Protein AF-A0AAW9IYN4-F1 (afdb_monomer)

InterPro domains:
  IPR005474 Transketolase, N-terminal [PF00456] (2-139)
  IPR029061 Thiamin diphosphate-binding fold [SSF52518] (1-139)

Nearest PDB structures (foldseek):
  6yak-assembly1_CCC  TM=1.002E+00  e=4.626E-18  Carboxydothermus hydrogenoformans
  3ooy-assembly1_A  TM=9.527E-01  e=3.364E-11  Homo sapiens
  4kxw-assembly1_A  TM=9.632E-01  e=6.191E-11  Homo sapiens
  6ha3-assembly1_A  TM=9.621E-01  e=7.902E-11  Homo sapiens
  6rjb-assembly1_B  TM=9.631E-01  e=1.546E-10  Homo sapiens

pLDDT: mean 97.94, std 1.35, range [87.81, 98.88]

Secondary structure (DSSP, 8-state):
-GGGHHHHHHIIIII----SS-TT-TT--EEEESSGGGHHHHHHHHHHHTSS-GGGGGGTT-TT-S--SS--TTTSTT--S---STTHHHHHHHHHHHHHHHTT----EEEE--TTGGGSHHHHHHHHHHHHTT-TTB-

Foldseek 3Di:
DVVCLVVLCCQLPPNWQADLVCLVPPQTAAEFALVQQCQVSVVVSSCVRPNDPPVLVVVACPPPGQHHSGDDPVRRRRHPDGHDPALVRLLVLLVVLLVCVVVVRLHAYEYDHDPVRCVDPSNVVSVVSCVVSVSPRYD

Sequence (139 aa):
SLSCADIMTYLFFEEMSIDPENPKMVNRDR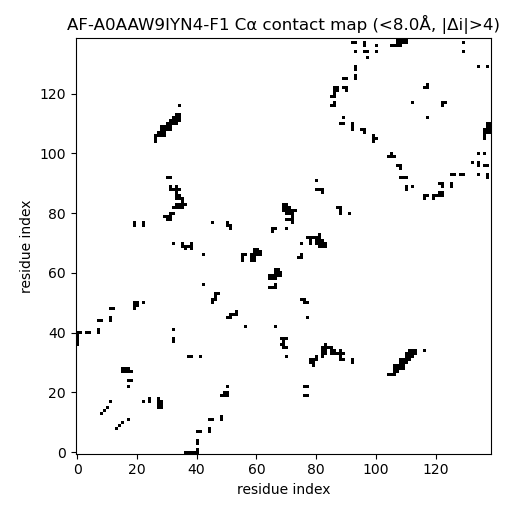FVLSKGHGAPALYSVLGEKGFFDKSEFTGLRKIGRLLQGHPDSKHIPGVDVSTGSLGQGISNAVGMALGLKLSNQESKVYCLLGDGEIQEGLVWEASMCAAHYKLNNLV

Mean predicted aligned error: 2.08 Å

Radius of gyration: 14.56 Å; Cα contacts (8 Å, |Δi|>4): 230; chains: 1; bounding box: 32×25×42 Å

Organism: Clostridium perfringens (NCBI:txid1502)

Solvent-accessible surface area (backbone atoms only — not comparable to full-atom values): 7556 Å² total; per-residue (Å²): 71,79,93,45,45,68,61,52,46,47,40,70,74,71,71,51,56,72,46,50,93,44,65,75,51,84,75,37,42,42,56,30,58,12,42,10,77,30,28,68,42,59,50,49,54,35,35,74,64,51,38,46,69,64,75,47,67,85,29,56,63,42,90,96,40,79,40,51,70,29,43,46,36,90,76,36,61,73,40,73,53,63,29,52,59,64,22,49,28,49,38,52,41,42,52,50,27,51,52,31,55,77,66,73,44,88,42,39,23,40,52,47,76,42,80,80,30,67,70,33,68,51,34,56,54,31,51,52,48,34,59,74,72,60,45,83,40,50,82

Structure (mmCIF, N/CA/C/O backbone):
data_AF-A0AAW9IYN4-F1
#
_entry.id   AF-A0AAW9IYN4-F1
#
loop_
_atom_site.group_PDB
_atom_site.id
_atom_site.type_symbol
_atom_site.label_atom_id
_atom_site.label_alt_id
_atom_s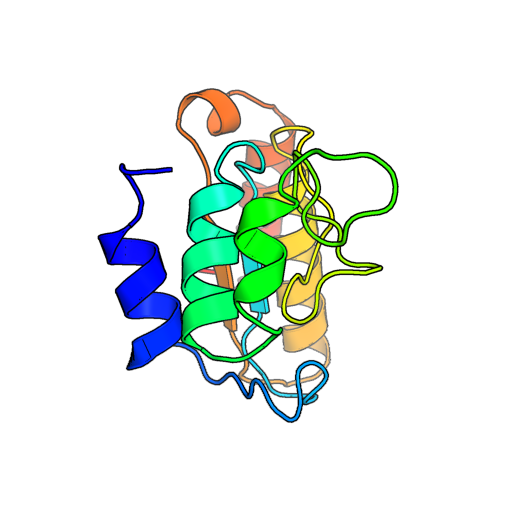ite.label_comp_id
_atom_site.label_asym_id
_atom_site.label_entity_id
_atom_site.label_seq_id
_atom_site.pdbx_PDB_ins_code
_atom_site.Cartn_x
_atom_site.Cartn_y
_atom_site.Cartn_z
_atom_site.occupancy
_atom_site.B_iso_or_equiv
_atom_site.auth_seq_id
_atom_site.auth_comp_id
_atom_site.auth_asym_id
_atom_site.auth_atom_id
_atom_site.pdbx_PDB_model_num
ATOM 1 N N . SER A 1 1 ? 9.279 -7.825 -3.111 1.00 87.81 1 SER A N 1
ATOM 2 C CA . SER A 1 1 ? 8.053 -8.064 -3.898 1.00 87.81 1 SER A CA 1
ATOM 3 C C . SER A 1 1 ? 7.556 -9.491 -3.774 1.00 87.81 1 SER A C 1
ATOM 5 O O . SER A 1 1 ? 6.420 -9.666 -3.376 1.00 87.81 1 SER A O 1
ATOM 7 N N . LEU A 1 2 ? 8.381 -10.509 -4.047 1.00 98.38 2 LEU A N 1
ATOM 8 C CA . LEU A 1 2 ? 7.920 -11.908 -4.048 1.00 98.38 2 LEU A CA 1
ATOM 9 C C . LEU A 1 2 ? 7.314 -12.371 -2.711 1.00 98.38 2 LEU A C 1
ATOM 11 O O . LEU A 1 2 ? 6.315 -13.074 -2.714 1.00 98.38 2 LEU A O 1
ATOM 15 N N . SER A 1 3 ? 7.850 -11.911 -1.576 1.00 98.31 3 SER A N 1
ATOM 16 C CA . SER A 1 3 ? 7.375 -12.313 -0.244 1.00 98.31 3 SER A CA 1
ATOM 17 C C . SER A 1 3 ? 5.947 -11.885 0.111 1.00 98.31 3 SER A C 1
ATOM 19 O O . SER A 1 3 ? 5.423 -12.357 1.111 1.00 98.31 3 SER A O 1
ATOM 21 N N . CYS A 1 4 ? 5.320 -10.991 -0.656 1.00 98.31 4 CYS A N 1
ATOM 22 C CA . CYS A 1 4 ? 3.939 -10.569 -0.421 1.00 98.31 4 CYS A CA 1
ATOM 23 C C . CYS A 1 4 ? 2.992 -10.936 -1.570 1.00 98.31 4 CYS A C 1
ATOM 25 O O . CYS A 1 4 ? 1.873 -10.438 -1.591 1.00 98.31 4 CYS A O 1
ATOM 27 N N . ALA A 1 5 ? 3.414 -11.775 -2.522 1.00 98.56 5 ALA A N 1
ATOM 28 C CA . ALA A 1 5 ? 2.613 -12.103 -3.703 1.00 98.56 5 ALA A CA 1
ATOM 29 C C . ALA A 1 5 ? 1.248 -12.716 -3.342 1.00 98.56 5 ALA A C 1
ATOM 31 O O . ALA A 1 5 ? 0.228 -12.240 -3.838 1.00 98.56 5 ALA A O 1
ATOM 32 N N . ASP A 1 6 ? 1.216 -13.692 -2.433 1.00 98.62 6 ASP A N 1
ATOM 33 C CA . ASP A 1 6 ? -0.027 -14.373 -2.043 1.00 98.62 6 ASP A CA 1
ATOM 34 C C . ASP A 1 6 ? -0.984 -13.435 -1.294 1.00 98.62 6 ASP A C 1
ATOM 36 O O . ASP A 1 6 ? -2.169 -13.374 -1.613 1.00 98.62 6 ASP A O 1
ATOM 40 N N . ILE A 1 7 ? -0.457 -12.629 -0.362 1.00 98.50 7 ILE A N 1
ATOM 41 C CA . ILE A 1 7 ? -1.237 -11.629 0.391 1.00 98.50 7 ILE A CA 1
ATOM 42 C C . ILE A 1 7 ? -1.852 -10.605 -0.568 1.00 98.50 7 ILE A C 1
ATOM 44 O O . ILE A 1 7 ? -3.046 -10.328 -0.501 1.00 98.50 7 ILE A O 1
ATOM 48 N N . MET A 1 8 ? -1.046 -10.058 -1.482 1.00 98.25 8 MET A N 1
ATOM 49 C CA . MET A 1 8 ? -1.508 -9.081 -2.469 1.00 98.25 8 MET A CA 1
ATOM 50 C C . MET A 1 8 ? -2.558 -9.685 -3.405 1.00 98.25 8 MET A C 1
ATOM 52 O O . MET A 1 8 ? -3.535 -9.022 -3.736 1.00 98.25 8 MET A O 1
ATOM 56 N N . THR A 1 9 ? -2.374 -10.940 -3.818 1.00 98.56 9 THR A N 1
ATOM 57 C CA . THR A 1 9 ? -3.329 -11.637 -4.685 1.00 98.56 9 THR A CA 1
ATOM 58 C C . THR A 1 9 ? -4.659 -11.830 -3.966 1.00 98.56 9 THR A C 1
ATOM 60 O O . THR A 1 9 ? -5.685 -11.410 -4.483 1.00 98.56 9 THR A O 1
ATOM 63 N N . TYR A 1 10 ? -4.656 -12.372 -2.747 1.00 98.69 10 TYR A N 1
ATOM 64 C CA . TYR A 1 10 ? -5.888 -12.546 -1.977 1.00 98.69 10 TYR A CA 1
ATOM 65 C C . TYR A 1 10 ? -6.627 -11.215 -1.771 1.00 98.69 10 TYR A C 1
ATOM 67 O O . TYR A 1 10 ? -7.817 -11.113 -2.067 1.00 98.69 10 TYR A O 1
ATOM 75 N N . LEU A 1 11 ? -5.911 -10.169 -1.342 1.00 98.69 11 LEU A N 1
ATOM 76 C CA . LEU A 1 11 ? -6.516 -8.859 -1.107 1.00 98.69 11 LEU A CA 1
ATOM 77 C C . LEU A 1 11 ? -7.178 -8.290 -2.365 1.00 98.69 11 LEU A C 1
ATOM 79 O O . LEU A 1 11 ? -8.339 -7.908 -2.317 1.00 98.69 11 LEU A O 1
ATOM 83 N N . PHE A 1 12 ? -6.475 -8.255 -3.498 1.00 98.62 12 PHE A N 1
ATOM 84 C CA . PHE A 1 12 ? -6.989 -7.600 -4.705 1.00 98.62 12 PHE A CA 1
ATOM 85 C C . PHE A 1 12 ? -7.997 -8.449 -5.486 1.00 98.62 12 PHE A C 1
ATOM 87 O O . PHE A 1 12 ? -8.793 -7.894 -6.250 1.00 98.62 12 PHE A O 1
ATOM 94 N N . PHE A 1 13 ? -7.944 -9.777 -5.355 1.00 98.50 13 PHE A N 1
ATOM 95 C CA . PHE A 1 13 ? -8.771 -10.684 -6.148 1.00 98.50 13 PHE A CA 1
ATOM 96 C C . PHE A 1 13 ? -9.999 -11.215 -5.418 1.00 98.50 13 PHE A C 1
ATOM 98 O O . PHE A 1 13 ? -11.001 -11.415 -6.099 1.00 98.50 13 PHE A O 1
ATOM 105 N N . GLU A 1 14 ? -9.957 -11.327 -4.089 1.00 98.31 14 GLU A N 1
ATOM 106 C CA . GLU A 1 14 ? -11.021 -11.957 -3.297 1.00 98.31 14 GLU A CA 1
ATOM 107 C C . GLU A 1 14 ? -11.615 -11.036 -2.220 1.00 98.31 14 GLU A C 1
ATOM 109 O O . GLU A 1 14 ? -12.832 -10.964 -2.085 1.00 98.31 14 GLU A O 1
ATOM 114 N N . GLU A 1 15 ? -10.784 -10.332 -1.443 1.00 98.44 15 GLU A N 1
ATOM 115 C CA . GLU A 1 15 ? -11.254 -9.630 -0.234 1.00 98.44 15 GLU A CA 1
ATOM 116 C C . GLU A 1 15 ? -11.718 -8.189 -0.493 1.00 98.44 15 GLU A C 1
ATOM 118 O O . GLU A 1 15 ? -12.747 -7.769 0.033 1.00 98.44 15 GLU A O 1
ATOM 123 N N . MET A 1 16 ? -10.946 -7.402 -1.247 1.00 98.44 16 MET A N 1
ATOM 124 C CA . MET A 1 16 ? -11.189 -5.965 -1.372 1.00 98.44 16 MET A CA 1
ATOM 125 C C . MET A 1 16 ? -12.334 -5.644 -2.334 1.00 98.44 16 MET A C 1
ATOM 127 O O . MET A 1 16 ? -12.352 -6.080 -3.487 1.00 98.44 16 MET A O 1
ATOM 131 N N . SER A 1 17 ? -13.215 -4.743 -1.905 1.00 97.75 17 SER A N 1
ATOM 132 C CA . SER A 1 17 ? -14.214 -4.105 -2.759 1.00 97.75 17 SER A CA 1
ATOM 133 C C . SER A 1 17 ? -13.577 -2.969 -3.563 1.00 97.75 17 SER A C 1
ATOM 135 O O . SER A 1 17 ? -13.497 -1.821 -3.115 1.00 97.75 17 SER A O 1
ATOM 137 N N . ILE A 1 18 ? -13.076 -3.298 -4.755 1.00 97.88 18 ILE A N 1
ATOM 138 C CA . ILE A 1 18 ? -12.432 -2.367 -5.691 1.00 97.88 18 ILE A CA 1
ATOM 139 C C . ILE A 1 18 ? -12.930 -2.586 -7.118 1.00 97.88 18 ILE A C 1
ATOM 141 O O . ILE A 1 18 ? -13.265 -3.701 -7.507 1.00 97.88 18 ILE A O 1
ATOM 145 N N . ASP A 1 19 ? -12.925 -1.512 -7.905 1.00 97.50 19 ASP A N 1
ATOM 146 C CA . ASP A 1 19 ? -13.356 -1.517 -9.301 1.00 97.50 19 ASP A CA 1
ATOM 147 C C . ASP A 1 19 ? -12.270 -0.868 -10.188 1.00 97.50 19 ASP A C 1
ATOM 149 O O . ASP A 1 19 ? -11.968 0.318 -9.999 1.00 97.50 19 ASP A O 1
ATOM 153 N N . PRO A 1 20 ? -11.648 -1.615 -11.122 1.00 97.38 20 PRO A N 1
ATOM 154 C CA . PRO A 1 20 ? -10.659 -1.074 -12.054 1.00 97.38 20 PRO A CA 1
ATOM 155 C C . PRO A 1 20 ? -11.256 -0.081 -13.063 1.00 97.38 20 PRO A C 1
ATOM 157 O O . PRO A 1 20 ? -10.539 0.813 -13.513 1.00 97.38 20 PRO A O 1
ATOM 160 N N . GLU A 1 21 ? -12.548 -0.185 -13.392 1.00 97.31 21 GLU A N 1
ATOM 161 C CA . GLU A 1 21 ? -13.241 0.755 -14.284 1.00 97.31 21 GLU A CA 1
ATOM 162 C C . GLU A 1 21 ? -13.626 2.045 -13.546 1.00 97.31 21 GLU A C 1
ATOM 164 O O . GLU A 1 21 ? -13.710 3.119 -14.149 1.00 97.31 21 GLU A O 1
ATOM 169 N N . ASN A 1 22 ? -13.760 1.975 -12.216 1.00 97.19 22 ASN A N 1
ATOM 170 C CA . ASN A 1 22 ? -13.966 3.128 -11.345 1.00 97.19 22 ASN A CA 1
ATOM 171 C C . ASN A 1 22 ? -12.969 3.193 -10.164 1.00 97.19 22 ASN A C 1
ATOM 173 O O . ASN A 1 22 ? -13.363 3.088 -8.995 1.00 97.19 22 ASN A O 1
ATOM 177 N N . PRO A 1 23 ? -11.677 3.506 -10.410 1.00 95.06 23 PRO A N 1
ATOM 178 C CA . PRO A 1 23 ? -10.653 3.581 -9.360 1.00 95.06 23 PRO A CA 1
ATOM 179 C C . PRO A 1 23 ? -10.892 4.675 -8.307 1.00 95.06 23 PRO A C 1
ATOM 181 O O . PRO A 1 23 ? -10.143 4.784 -7.332 1.00 95.06 23 PRO A O 1
ATOM 184 N N . LYS A 1 24 ? -11.900 5.533 -8.503 1.00 94.62 24 LYS A N 1
ATOM 185 C CA . LYS A 1 24 ? -12.307 6.599 -7.578 1.00 94.62 24 LYS A CA 1
ATOM 186 C C . LYS A 1 24 ? -13.675 6.341 -6.943 1.00 94.62 24 LYS A C 1
ATOM 188 O O . LYS A 1 24 ? -14.211 7.257 -6.320 1.00 94.62 24 LYS A O 1
ATOM 193 N N . MET A 1 25 ? -14.214 5.123 -7.059 1.00 95.88 25 MET A N 1
ATOM 194 C CA . MET A 1 25 ? -15.438 4.710 -6.376 1.00 95.88 25 MET A CA 1
ATOM 195 C C . MET A 1 25 ? -15.380 5.129 -4.900 1.00 95.88 25 MET A C 1
ATOM 197 O O . MET A 1 25 ? -14.394 4.865 -4.213 1.00 95.88 25 MET A O 1
ATOM 201 N N . VAL A 1 26 ? -16.412 5.836 -4.430 1.00 93.06 26 VAL A N 1
ATOM 202 C CA . VAL A 1 26 ? -16.394 6.510 -3.119 1.00 93.06 26 VAL A CA 1
ATOM 203 C C . VAL A 1 26 ? -16.161 5.503 -1.992 1.00 93.06 26 VAL A C 1
ATOM 205 O O . VAL A 1 26 ? -15.199 5.653 -1.241 1.00 93.06 26 VAL A O 1
ATOM 208 N N . ASN A 1 27 ? -16.963 4.437 -1.973 1.00 94.00 27 ASN A N 1
ATOM 209 C CA . ASN A 1 27 ? -16.994 3.430 -0.910 1.00 94.00 27 ASN A CA 1
ATOM 210 C C . ASN A 1 27 ? -16.049 2.242 -1.163 1.00 94.00 27 ASN A C 1
ATOM 212 O O . ASN A 1 27 ? -16.265 1.160 -0.614 1.00 94.00 27 ASN A O 1
ATOM 216 N N . ARG A 1 28 ? -15.037 2.393 -2.024 1.00 97.62 28 ARG A N 1
ATOM 217 C CA . ARG A 1 28 ? -14.071 1.314 -2.250 1.00 97.62 28 ARG A CA 1
ATOM 218 C C . ARG A 1 28 ? -13.133 1.142 -1.068 1.00 97.62 28 ARG A C 1
ATOM 220 O O . ARG A 1 28 ? -12.759 2.126 -0.420 1.00 97.62 28 ARG A O 1
ATOM 227 N N . ASP A 1 29 ? -12.659 -0.080 -0.892 1.00 98.69 29 ASP A N 1
ATOM 228 C CA . ASP A 1 29 ? -11.547 -0.338 0.007 1.00 98.69 29 ASP A CA 1
ATOM 229 C C . ASP A 1 29 ? -10.270 0.336 -0.507 1.00 98.69 29 ASP A C 1
ATOM 231 O O . ASP A 1 29 ? -10.053 0.547 -1.711 1.00 98.69 29 ASP A O 1
ATOM 235 N N . ARG A 1 30 ? -9.420 0.721 0.439 1.00 98.50 30 ARG A N 1
ATOM 236 C CA . ARG A 1 30 ? -8.150 1.399 0.175 1.00 98.50 30 ARG A CA 1
ATOM 237 C C . ARG A 1 30 ? -7.004 0.449 0.455 1.00 98.50 30 ARG A C 1
ATOM 239 O O . ARG A 1 30 ? -7.065 -0.323 1.409 1.00 98.50 30 ARG A O 1
ATOM 246 N N . PHE A 1 31 ? -5.950 0.535 -0.347 1.00 98.75 31 PHE A N 1
ATOM 247 C CA . PHE A 1 31 ? -4.734 -0.236 -0.117 1.00 98.75 31 PHE A CA 1
ATOM 248 C C . PHE A 1 31 ? -3.510 0.671 -0.122 1.00 98.75 31 PHE A C 1
ATOM 250 O O . PHE A 1 31 ? -3.268 1.417 -1.071 1.00 98.75 31 PHE A O 1
ATOM 257 N N . VAL A 1 32 ? -2.698 0.566 0.927 1.00 98.88 32 VAL A N 1
ATOM 258 C CA . VAL A 1 32 ? -1.447 1.307 1.064 1.00 98.88 32 VAL A CA 1
ATOM 259 C C . VAL A 1 32 ? -0.275 0.336 1.133 1.00 98.88 32 VAL A C 1
ATOM 261 O O . VAL A 1 32 ? -0.110 -0.422 2.087 1.00 98.88 32 VAL A O 1
ATOM 264 N N . LEU A 1 33 ? 0.600 0.398 0.127 1.00 98.75 33 LEU A N 1
ATOM 265 C CA . LEU A 1 33 ? 1.892 -0.282 0.168 1.00 98.75 33 LEU A CA 1
ATOM 266 C C . LEU A 1 33 ? 2.904 0.593 0.919 1.00 98.75 33 LEU A C 1
ATOM 268 O O . LEU A 1 33 ? 3.672 1.321 0.286 1.00 98.75 33 LEU A O 1
ATOM 272 N N . SER A 1 34 ? 2.909 0.534 2.253 1.00 98.69 34 SER A N 1
ATOM 273 C CA . SER A 1 34 ? 3.817 1.348 3.079 1.00 98.69 34 SER A CA 1
ATOM 274 C C . SER A 1 34 ? 5.284 1.022 2.784 1.00 98.69 34 SER A C 1
ATOM 276 O O . SER A 1 34 ? 6.087 1.919 2.507 1.00 98.69 34 SER A O 1
ATOM 278 N N . LYS A 1 35 ? 5.589 -0.273 2.629 1.00 98.38 35 LYS A N 1
ATOM 279 C CA . LYS A 1 35 ? 6.867 -0.782 2.110 1.00 98.38 35 LYS A CA 1
ATOM 280 C C . LYS A 1 35 ? 7.049 -0.534 0.605 1.00 98.38 35 LYS A C 1
ATOM 282 O O . LYS A 1 35 ? 7.209 -1.471 -0.181 1.00 98.38 35 LYS A O 1
ATOM 287 N N . GLY A 1 36 ? 7.049 0.729 0.183 1.00 97.88 36 GLY A N 1
ATOM 288 C CA . GLY A 1 36 ? 6.938 1.155 -1.219 1.00 97.88 36 GLY A CA 1
ATOM 289 C C . GLY A 1 36 ? 7.947 0.531 -2.191 1.00 97.88 36 GLY A C 1
ATOM 290 O O . GLY A 1 36 ? 7.662 0.407 -3.377 1.00 97.88 36 GLY A O 1
ATOM 291 N N . HIS A 1 37 ? 9.105 0.060 -1.721 1.00 98.00 37 HIS A N 1
ATOM 292 C CA . HIS A 1 37 ? 10.073 -0.677 -2.547 1.00 98.00 37 HIS A CA 1
ATOM 293 C C . HIS A 1 37 ? 9.509 -2.001 -3.113 1.00 98.00 37 HIS A C 1
ATOM 295 O O . HIS A 1 37 ? 10.039 -2.548 -4.079 1.00 98.00 37 HIS A O 1
ATOM 301 N N . GLY A 1 38 ? 8.413 -2.515 -2.545 1.00 97.94 38 GLY A N 1
ATOM 302 C CA . GLY A 1 38 ? 7.633 -3.636 -3.069 1.00 97.94 38 GLY A CA 1
ATOM 303 C C . GLY A 1 38 ? 6.788 -3.312 -4.307 1.00 97.94 38 GLY A C 1
ATOM 304 O O . GLY A 1 38 ? 6.020 -4.178 -4.721 1.00 97.94 38 GLY A O 1
ATOM 305 N N . ALA A 1 39 ? 6.925 -2.115 -4.896 1.00 98.38 39 ALA A N 1
ATOM 306 C CA . ALA A 1 39 ? 6.109 -1.605 -6.001 1.00 98.38 39 ALA A CA 1
ATOM 307 C C . ALA A 1 39 ? 5.805 -2.617 -7.122 1.00 98.38 39 ALA A C 1
ATOM 309 O O . ALA A 1 39 ? 4.645 -2.684 -7.524 1.00 98.38 39 ALA A O 1
ATOM 310 N N . PRO A 1 40 ? 6.753 -3.466 -7.586 1.00 98.62 40 PRO A N 1
ATOM 311 C CA . PRO A 1 40 ? 6.438 -4.469 -8.601 1.00 98.62 40 PRO A CA 1
ATOM 312 C C . PRO A 1 40 ? 5.265 -5.390 -8.235 1.00 98.62 40 PRO A C 1
ATOM 314 O O . PRO A 1 40 ? 4.476 -5.705 -9.111 1.00 98.62 40 PRO A O 1
ATOM 317 N N . ALA A 1 41 ? 5.106 -5.779 -6.962 1.00 98.62 41 ALA A N 1
ATOM 318 C CA . ALA A 1 41 ? 3.984 -6.626 -6.543 1.00 98.62 41 ALA A CA 1
ATOM 319 C C . ALA A 1 41 ? 2.637 -5.892 -6.641 1.00 98.62 41 ALA A C 1
ATOM 321 O O . ALA A 1 41 ? 1.666 -6.464 -7.126 1.00 98.62 41 ALA A O 1
ATOM 322 N N . LEU A 1 42 ? 2.593 -4.618 -6.230 1.00 98.75 42 LEU A N 1
ATOM 323 C CA . LEU A 1 42 ? 1.400 -3.779 -6.361 1.00 98.75 42 LEU A CA 1
ATOM 324 C C . LEU A 1 42 ? 1.042 -3.552 -7.832 1.00 98.75 42 LEU A C 1
ATOM 326 O O . LEU A 1 42 ? -0.112 -3.699 -8.217 1.00 98.75 42 LEU A O 1
ATOM 330 N N . TYR A 1 43 ? 2.030 -3.249 -8.672 1.00 98.75 43 TYR A N 1
ATOM 331 C CA . TYR A 1 43 ? 1.783 -3.057 -10.097 1.00 98.75 43 TYR A CA 1
ATOM 332 C C . TYR A 1 43 ? 1.313 -4.342 -10.772 1.00 98.75 43 TYR A C 1
ATOM 334 O O . TYR A 1 43 ? 0.408 -4.274 -11.595 1.00 98.75 43 TYR A O 1
ATOM 342 N N . SER A 1 44 ? 1.870 -5.503 -10.411 1.00 98.62 44 SER A N 1
ATOM 343 C CA . SER A 1 44 ? 1.399 -6.790 -10.925 1.00 98.62 44 SER A CA 1
ATOM 344 C C . SER A 1 44 ? -0.091 -6.988 -10.654 1.00 98.62 44 SER A C 1
ATOM 346 O O . SER A 1 44 ? -0.835 -7.210 -11.601 1.00 98.62 44 SER A O 1
ATOM 348 N N . VAL A 1 45 ? -0.553 -6.848 -9.405 1.00 98.69 45 VAL A N 1
ATOM 349 C CA . VAL A 1 45 ? -1.978 -7.065 -9.097 1.00 98.69 45 VAL A CA 1
ATOM 350 C C . VAL A 1 45 ? -2.887 -6.009 -9.726 1.00 98.69 45 VAL A C 1
ATOM 352 O O . VAL A 1 45 ? -3.957 -6.358 -10.212 1.00 98.69 45 VAL A O 1
ATOM 355 N N . LEU A 1 46 ? -2.454 -4.744 -9.802 1.00 98.69 46 LEU A N 1
ATOM 356 C CA . LEU A 1 46 ? -3.216 -3.676 -10.458 1.00 98.69 46 LEU A CA 1
ATOM 357 C C . LEU A 1 46 ? -3.347 -3.904 -11.971 1.00 98.69 46 LEU A C 1
ATOM 359 O O . LEU A 1 46 ? -4.440 -3.779 -12.521 1.00 98.69 46 LEU A O 1
ATOM 363 N N . GLY A 1 47 ? -2.257 -4.270 -12.648 1.00 98.56 47 GLY A N 1
ATOM 364 C CA . GLY A 1 47 ? -2.284 -4.560 -14.082 1.00 98.56 47 GLY A CA 1
ATOM 365 C C . GLY A 1 47 ? -3.044 -5.848 -14.407 1.00 98.56 47 GLY A C 1
ATOM 366 O O . GLY A 1 47 ? -3.746 -5.905 -15.412 1.00 98.56 47 GLY A O 1
ATOM 367 N N . GLU A 1 48 ? -2.976 -6.869 -13.547 1.00 98.50 48 GLU A N 1
ATOM 368 C CA . GLU A 1 48 ? -3.790 -8.085 -13.680 1.00 98.50 48 GLU A CA 1
ATOM 369 C C . GLU A 1 48 ? -5.284 -7.829 -13.425 1.00 98.50 48 GLU A C 1
ATOM 371 O O . GLU A 1 48 ? -6.122 -8.406 -14.114 1.00 98.50 48 GLU A O 1
ATOM 376 N N . LYS A 1 49 ? -5.631 -6.912 -12.512 1.00 98.06 49 LYS A N 1
ATOM 377 C CA . LYS A 1 49 ? -7.013 -6.445 -12.302 1.00 98.06 49 LYS A CA 1
ATOM 378 C C . LYS A 1 49 ? -7.523 -5.503 -13.394 1.00 98.06 49 LYS A C 1
ATOM 380 O O . LYS A 1 49 ? -8.721 -5.265 -13.441 1.00 98.06 49 LYS A O 1
ATOM 385 N N . GLY A 1 50 ? -6.655 -4.980 -14.260 1.00 98.31 50 GLY A N 1
ATOM 386 C CA . GLY A 1 50 ? -7.051 -4.109 -15.370 1.00 98.31 50 GLY A CA 1
ATOM 387 C C . GLY A 1 50 ? -7.109 -2.614 -15.039 1.00 98.31 50 GLY A C 1
ATOM 388 O O . GLY A 1 50 ? -7.755 -1.865 -15.761 1.00 98.31 50 GLY A O 1
ATOM 389 N N . PHE A 1 51 ? -6.419 -2.148 -13.991 1.00 98.38 51 PHE A N 1
ATOM 390 C CA . PHE A 1 51 ? -6.330 -0.710 -13.672 1.00 98.38 51 PHE A CA 1
ATOM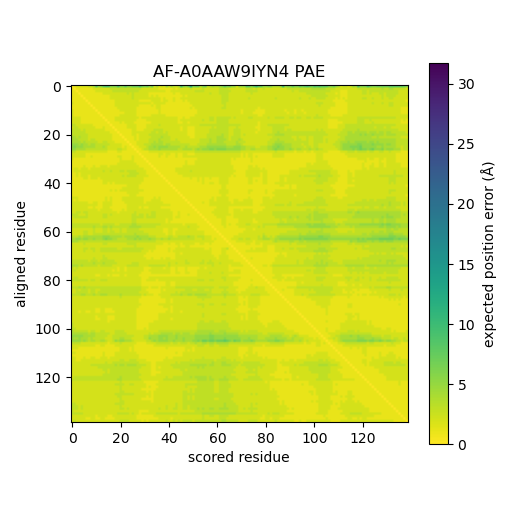 391 C C . PHE A 1 51 ? -5.545 0.102 -14.718 1.00 98.38 51 PHE A C 1
ATOM 393 O O . PHE A 1 51 ? -5.676 1.324 -14.789 1.00 98.38 51 PHE A O 1
ATOM 400 N N . PHE A 1 52 ? -4.693 -0.558 -15.503 1.00 98.06 52 PHE A N 1
ATOM 401 C CA . PHE A 1 52 ? -3.938 0.025 -16.610 1.00 98.06 52 PHE A CA 1
ATOM 402 C C . PHE A 1 52 ? -3.540 -1.063 -17.619 1.00 98.06 52 PHE A C 1
ATOM 404 O O . PHE A 1 52 ? -3.605 -2.257 -17.325 1.00 98.06 52 PHE A O 1
ATOM 411 N N . ASP A 1 53 ? -3.093 -0.649 -18.806 1.00 97.75 53 ASP A N 1
ATOM 412 C CA . ASP A 1 53 ? -2.633 -1.562 -19.854 1.00 97.75 53 ASP A CA 1
ATOM 413 C C . ASP A 1 53 ? -1.328 -2.277 -19.453 1.00 97.75 53 ASP A C 1
ATOM 415 O O . ASP A 1 53 ? -0.332 -1.646 -19.085 1.00 97.75 53 ASP A O 1
ATOM 419 N N . LYS A 1 54 ? -1.305 -3.610 -19.561 1.00 98.19 54 LYS A N 1
ATOM 420 C CA . LYS A 1 54 ? -0.156 -4.443 -19.163 1.00 98.19 54 LYS A CA 1
ATOM 421 C C . LYS A 1 54 ? 1.132 -4.139 -19.941 1.00 98.19 54 LYS A C 1
ATOM 423 O O . LYS A 1 54 ? 2.218 -4.473 -19.466 1.00 98.19 54 LYS A O 1
ATOM 428 N N . SER A 1 55 ? 1.065 -3.483 -21.101 1.00 97.75 55 SER A N 1
ATOM 429 C CA . SER A 1 55 ? 2.254 -3.027 -21.834 1.00 97.75 55 SER A CA 1
ATOM 430 C C . SER A 1 55 ? 3.126 -2.062 -21.013 1.00 97.75 55 SER A C 1
ATOM 432 O O . SER A 1 55 ? 4.349 -2.025 -21.208 1.00 97.75 55 SER A O 1
ATOM 434 N N . GLU A 1 56 ? 2.548 -1.368 -20.023 1.00 98.06 56 GLU A N 1
ATOM 435 C CA . GLU A 1 56 ? 3.276 -0.492 -19.099 1.00 98.06 56 GLU A CA 1
ATOM 436 C C . GLU A 1 56 ? 4.311 -1.228 -18.237 1.00 98.06 56 GLU A C 1
ATOM 438 O O . GLU A 1 56 ? 5.287 -0.608 -17.806 1.00 98.06 56 GLU A O 1
ATOM 443 N N . PHE A 1 57 ? 4.198 -2.549 -18.044 1.00 98.31 57 PHE A N 1
ATOM 444 C CA . PHE A 1 57 ? 5.192 -3.328 -17.289 1.00 98.31 57 PHE A CA 1
ATOM 445 C C . PHE A 1 57 ? 6.609 -3.211 -17.862 1.00 98.31 57 PHE A C 1
ATOM 447 O O . PHE A 1 57 ? 7.587 -3.156 -17.115 1.00 98.31 57 PHE A O 1
ATOM 454 N N . THR A 1 58 ? 6.736 -3.090 -19.185 1.00 97.69 58 THR A N 1
ATOM 455 C CA . THR A 1 58 ? 8.035 -2.917 -19.863 1.00 97.69 58 THR A CA 1
ATOM 456 C C . THR A 1 58 ? 8.655 -1.527 -19.638 1.00 97.69 58 THR A C 1
ATOM 458 O O . THR A 1 58 ? 9.835 -1.296 -19.943 1.00 97.69 58 THR A O 1
ATOM 461 N N . GLY A 1 59 ? 7.855 -0.596 -19.109 1.00 97.38 59 GLY A N 1
ATOM 462 C CA . GLY A 1 59 ? 8.195 0.786 -18.795 1.00 97.38 59 GLY A CA 1
ATOM 463 C C . GLY A 1 59 ? 8.660 1.023 -17.358 1.00 97.38 59 GLY A C 1
ATOM 464 O O . GLY A 1 59 ? 9.026 2.154 -17.042 1.00 97.38 59 GLY A O 1
ATOM 465 N N . LEU A 1 60 ? 8.673 -0.000 -16.495 1.00 98.19 60 LEU A N 1
ATOM 466 C CA . LEU A 1 60 ? 9.039 0.143 -15.083 1.00 98.19 60 LEU A CA 1
ATOM 467 C C . LEU A 1 60 ? 10.370 0.895 -14.904 1.00 98.19 60 LEU A C 1
ATOM 469 O O . LEU A 1 60 ? 11.397 0.496 -15.455 1.00 98.19 60 LEU A O 1
ATOM 473 N N . ARG A 1 61 ? 10.344 1.966 -14.094 1.00 97.88 61 ARG A N 1
ATOM 474 C CA . ARG A 1 61 ? 11.487 2.843 -13.754 1.00 97.88 61 ARG A CA 1
ATOM 475 C C . ARG A 1 61 ? 12.105 3.615 -14.925 1.00 97.88 61 ARG A C 1
ATOM 477 O O . ARG A 1 61 ? 13.149 4.240 -14.745 1.00 97.88 61 ARG A O 1
ATOM 484 N N . LYS A 1 62 ? 11.492 3.613 -16.109 1.00 98.06 62 LYS A N 1
ATOM 485 C CA . LYS A 1 62 ? 11.964 4.424 -17.238 1.00 98.06 62 LYS A CA 1
ATOM 486 C C . LYS A 1 62 ? 11.386 5.837 -17.167 1.00 98.06 62 LYS A C 1
ATOM 488 O O . LYS A 1 62 ? 10.250 6.046 -16.743 1.00 98.06 62 LYS A O 1
ATOM 493 N N . ILE A 1 63 ? 12.178 6.809 -17.612 1.00 97.06 63 ILE A N 1
ATOM 494 C CA . ILE A 1 63 ? 11.767 8.213 -17.681 1.00 97.06 63 ILE A CA 1
ATOM 495 C C . ILE A 1 63 ? 10.503 8.370 -18.539 1.00 97.06 63 ILE A C 1
ATOM 497 O O . ILE A 1 63 ? 10.381 7.750 -19.596 1.00 97.06 63 ILE A O 1
ATOM 501 N N . GLY A 1 64 ? 9.548 9.171 -18.062 1.00 94.94 64 GLY A N 1
ATOM 502 C CA . GLY A 1 64 ? 8.290 9.444 -18.766 1.00 94.94 64 GLY A CA 1
ATOM 503 C C . GLY A 1 64 ? 7.304 8.271 -18.839 1.00 94.94 64 GLY A C 1
ATOM 504 O O . GLY A 1 64 ? 6.308 8.379 -19.548 1.00 94.94 64 GLY A O 1
ATOM 505 N N . ARG A 1 65 ? 7.559 7.152 -18.148 1.00 97.19 65 ARG A N 1
ATOM 506 C CA . ARG A 1 65 ? 6.638 6.002 -18.094 1.00 97.19 65 ARG A CA 1
ATOM 507 C C . ARG A 1 65 ? 5.746 6.038 -16.861 1.00 97.19 65 ARG A C 1
ATOM 509 O O . ARG A 1 65 ? 6.061 6.706 -15.883 1.00 97.19 65 ARG A O 1
ATOM 516 N N . LEU A 1 66 ? 4.646 5.289 -16.903 1.00 97.75 66 LEU A N 1
ATOM 517 C CA . LEU A 1 66 ? 3.658 5.259 -15.826 1.00 97.75 66 LEU A CA 1
ATOM 518 C C . LEU A 1 66 ? 4.228 4.667 -14.526 1.00 97.75 66 LEU A C 1
ATOM 520 O O . LEU A 1 66 ? 4.093 5.252 -13.454 1.00 97.75 66 LEU A O 1
ATOM 524 N N . LEU A 1 67 ? 4.883 3.505 -14.619 1.00 98.38 67 LEU A N 1
ATOM 525 C CA . LEU A 1 67 ? 5.281 2.712 -13.454 1.00 98.38 67 LEU A CA 1
ATOM 526 C C . LEU A 1 67 ? 6.626 3.174 -12.875 1.00 98.38 67 LEU A C 1
ATOM 528 O O . LEU A 1 67 ? 7.702 2.828 -13.371 1.00 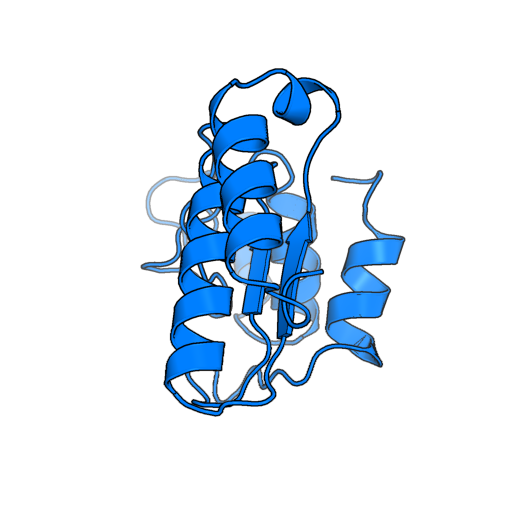98.38 67 LEU A O 1
ATOM 532 N N . GLN A 1 68 ? 6.557 3.941 -11.789 1.00 97.88 68 GLN A N 1
ATOM 533 C CA . GLN A 1 68 ? 7.713 4.509 -11.092 1.00 97.88 68 GLN A CA 1
ATOM 534 C C . GLN A 1 68 ? 8.393 3.509 -10.143 1.00 97.88 68 GLN A C 1
ATOM 536 O O . GLN A 1 68 ? 7.845 2.461 -9.805 1.00 97.88 68 GLN A O 1
ATOM 541 N N . GLY A 1 69 ? 9.618 3.819 -9.699 1.00 97.81 69 GLY A N 1
ATOM 542 C CA . GLY A 1 69 ? 10.392 2.936 -8.812 1.00 97.81 69 GLY A CA 1
ATOM 543 C C . GLY A 1 69 ? 9.766 2.691 -7.437 1.00 97.81 69 GLY A C 1
ATOM 544 O O . GLY A 1 69 ? 10.018 1.635 -6.854 1.00 97.81 69 GLY A O 1
ATOM 545 N N . HIS A 1 70 ? 8.940 3.634 -6.991 1.00 98.44 70 HIS A N 1
ATOM 546 C CA . HIS A 1 70 ? 8.008 3.534 -5.875 1.00 98.44 70 HIS A CA 1
ATOM 547 C C . HIS A 1 70 ? 6.621 4.002 -6.357 1.00 98.44 70 HIS A C 1
ATOM 549 O O . HIS A 1 70 ? 6.577 4.728 -7.354 1.00 98.44 70 HIS A O 1
ATOM 555 N N . PRO A 1 71 ? 5.511 3.602 -5.707 1.00 98.19 71 PRO A N 1
ATOM 556 C CA . PRO A 1 71 ? 4.166 3.975 -6.137 1.00 98.19 71 PRO A CA 1
ATOM 557 C C . PRO A 1 71 ? 3.971 5.493 -6.195 1.00 98.19 71 PRO A C 1
ATOM 559 O O . PRO A 1 71 ? 4.441 6.214 -5.317 1.00 98.19 71 PRO A O 1
ATOM 562 N N . ASP A 1 72 ? 3.245 5.960 -7.212 1.00 97.81 72 ASP A N 1
ATOM 563 C CA . ASP A 1 72 ? 2.853 7.361 -7.374 1.00 97.81 72 ASP A CA 1
ATOM 564 C C . ASP A 1 72 ? 1.334 7.470 -7.556 1.00 97.81 72 ASP A C 1
ATOM 566 O O . ASP A 1 72 ? 0.794 7.104 -8.605 1.00 97.81 72 ASP A O 1
ATOM 570 N N . SER A 1 73 ? 0.646 7.989 -6.537 1.00 97.31 73 SER A N 1
ATOM 571 C CA . SER A 1 73 ? -0.815 8.099 -6.518 1.00 97.31 73 SER A CA 1
ATOM 572 C C . SER A 1 73 ? -1.375 9.148 -7.472 1.00 97.31 73 SER A C 1
ATOM 574 O O . SER A 1 73 ? -2.572 9.142 -7.757 1.00 97.31 73 SER A O 1
ATOM 576 N N . LYS A 1 74 ? -0.542 10.059 -7.993 1.00 96.19 74 LYS A N 1
ATOM 577 C CA . LYS A 1 74 ? -1.014 11.067 -8.951 1.00 96.19 74 LYS A CA 1
ATOM 578 C C . LYS A 1 74 ? -1.248 10.489 -10.338 1.00 96.19 74 LYS A C 1
ATOM 580 O O . LYS A 1 74 ? -2.097 11.005 -11.062 1.00 96.19 74 LYS A O 1
ATOM 585 N N . HIS A 1 75 ? -0.491 9.458 -10.707 1.00 95.62 75 HIS A N 1
ATOM 586 C CA . HIS A 1 75 ? -0.443 8.975 -12.083 1.00 95.62 75 HIS A CA 1
ATOM 587 C C . HIS A 1 75 ? -0.939 7.540 -12.235 1.00 95.62 75 HIS A C 1
ATOM 589 O O . HIS A 1 75 ? -1.573 7.248 -13.242 1.00 95.62 75 HIS A O 1
ATOM 595 N N . ILE A 1 76 ? -0.685 6.653 -11.268 1.00 97.75 76 ILE A N 1
ATOM 596 C CA . ILE A 1 76 ? -0.997 5.225 -11.403 1.00 97.75 76 ILE A CA 1
ATOM 597 C C . ILE A 1 76 ? -2.415 4.950 -10.872 1.00 97.75 76 ILE A C 1
ATOM 599 O O . ILE A 1 76 ? -2.645 5.092 -9.666 1.00 97.75 76 ILE A O 1
ATOM 603 N N . PRO A 1 77 ? -3.379 4.531 -11.717 1.00 97.50 77 PRO A N 1
ATOM 604 C CA . PRO A 1 77 ? -4.721 4.198 -11.251 1.00 97.50 77 PRO A CA 1
ATOM 605 C C . PRO A 1 77 ? -4.692 3.053 -10.231 1.00 97.50 77 PRO A C 1
ATOM 607 O O . PRO A 1 77 ? -3.959 2.080 -10.393 1.00 97.50 77 PRO A O 1
ATOM 610 N N . GLY A 1 78 ? -5.485 3.182 -9.165 1.00 96.94 78 GLY A N 1
ATOM 611 C CA . GLY A 1 78 ? -5.535 2.208 -8.068 1.00 96.94 78 GLY A CA 1
ATOM 612 C C . GLY A 1 78 ? -4.447 2.375 -6.998 1.00 96.94 78 GLY A C 1
ATOM 613 O O . GLY A 1 78 ? -4.509 1.697 -5.978 1.00 96.94 78 GLY A O 1
ATOM 614 N N . VAL A 1 79 ? -3.489 3.297 -7.168 1.00 98.38 79 VAL A N 1
ATOM 615 C CA . VAL A 1 79 ? -2.540 3.667 -6.105 1.00 98.38 79 VAL A CA 1
ATOM 616 C C . VAL A 1 79 ? -3.131 4.788 -5.250 1.00 98.38 79 VAL A C 1
ATOM 618 O O . VAL A 1 79 ? -3.317 5.908 -5.718 1.00 98.38 79 VAL A O 1
ATOM 621 N N . ASP A 1 80 ? -3.403 4.500 -3.976 1.00 97.44 80 ASP A N 1
ATOM 622 C CA . ASP A 1 80 ? -4.004 5.464 -3.042 1.00 97.44 80 ASP A CA 1
ATOM 623 C C . ASP A 1 80 ? -3.001 6.489 -2.481 1.00 97.44 80 ASP A C 1
ATOM 625 O O . ASP A 1 80 ? -3.359 7.639 -2.223 1.00 97.44 80 ASP A O 1
ATOM 629 N N . VAL A 1 81 ? -1.737 6.093 -2.300 1.00 97.81 81 VAL A N 1
ATOM 630 C CA . VAL A 1 81 ? -0.689 6.912 -1.667 1.00 97.81 81 VAL A CA 1
ATOM 631 C C . VAL A 1 81 ? 0.630 6.751 -2.414 1.00 97.81 81 VAL A C 1
ATOM 633 O O . VAL A 1 81 ? 1.033 5.630 -2.722 1.00 97.81 81 VAL A O 1
ATOM 636 N N . SER A 1 82 ? 1.331 7.860 -2.664 1.00 98.56 82 SER A N 1
ATOM 637 C CA . SER A 1 82 ? 2.734 7.808 -3.078 1.00 98.56 82 SER A CA 1
ATOM 638 C C . SER A 1 82 ? 3.608 7.418 -1.886 1.00 98.56 82 SER A C 1
ATOM 640 O O . SER A 1 82 ? 3.649 8.142 -0.893 1.00 98.56 82 SER A O 1
ATOM 642 N N . THR A 1 83 ? 4.303 6.285 -1.970 1.00 98.50 83 THR A N 1
ATOM 643 C CA . THR A 1 83 ? 5.134 5.753 -0.874 1.00 98.50 83 THR A CA 1
ATOM 644 C C . THR A 1 83 ? 6.594 5.597 -1.301 1.00 98.50 83 THR A C 1
ATOM 646 O O . THR A 1 83 ? 6.965 5.924 -2.424 1.00 98.50 83 THR A O 1
ATOM 649 N N . GLY A 1 84 ? 7.460 5.143 -0.390 1.00 97.06 84 GLY A N 1
ATOM 650 C CA . GLY A 1 84 ? 8.897 4.945 -0.631 1.00 97.06 84 GLY A CA 1
ATOM 651 C C . GLY A 1 84 ? 9.756 5.403 0.544 1.00 97.06 84 GLY A C 1
ATOM 652 O O . GLY A 1 84 ? 10.755 4.762 0.855 1.00 97.06 84 GLY A O 1
ATOM 653 N N . SER A 1 85 ? 9.306 6.446 1.244 1.00 97.94 85 SER A N 1
ATOM 654 C CA . SER A 1 85 ? 9.787 6.792 2.583 1.00 97.94 85 SER A CA 1
ATOM 655 C C . SER A 1 85 ? 9.115 5.865 3.597 1.00 97.94 85 SER A C 1
ATOM 657 O O . SER A 1 85 ? 7.887 5.891 3.730 1.00 97.94 85 SER A O 1
ATOM 659 N N . LEU A 1 86 ? 9.896 4.998 4.245 1.00 97.81 86 LEU A N 1
ATOM 660 C CA . LEU A 1 86 ? 9.369 3.998 5.177 1.00 97.81 86 LEU A CA 1
ATOM 661 C C . LEU A 1 86 ? 8.641 4.665 6.354 1.00 97.81 86 LEU A C 1
ATOM 663 O O . LEU A 1 86 ? 8.995 5.757 6.792 1.00 97.81 86 LEU A O 1
ATOM 667 N N . GLY A 1 87 ? 7.569 4.028 6.824 1.00 96.75 87 GLY A N 1
ATOM 668 C CA . GLY A 1 87 ? 6.773 4.479 7.965 1.00 96.75 87 GLY A CA 1
ATOM 669 C C . GLY A 1 87 ? 5.726 5.551 7.644 1.00 96.75 87 GLY A C 1
ATOM 670 O O . GLY A 1 87 ? 4.759 5.696 8.389 1.00 96.75 87 GLY A O 1
ATOM 671 N N . GLN A 1 88 ? 5.841 6.274 6.524 1.00 98.62 88 GLN A N 1
ATOM 672 C CA . GLN A 1 88 ? 4.840 7.289 6.157 1.00 98.62 88 GLN A CA 1
ATOM 673 C C . GLN A 1 88 ? 3.527 6.672 5.665 1.00 98.62 88 GLN A C 1
ATOM 675 O O . GLN A 1 88 ? 2.455 7.163 6.017 1.00 98.62 88 GLN A O 1
ATOM 680 N N . GLY A 1 89 ? 3.591 5.564 4.920 1.00 98.62 89 GLY A N 1
ATOM 681 C CA . GLY A 1 89 ? 2.402 4.924 4.352 1.00 98.62 89 GLY A CA 1
ATOM 682 C C . GLY A 1 89 ? 1.384 4.495 5.413 1.00 98.62 89 GLY A C 1
ATOM 683 O O . GLY A 1 89 ? 0.200 4.785 5.265 1.00 98.62 89 GLY A O 1
ATOM 684 N N . ILE A 1 90 ? 1.821 3.896 6.526 1.00 98.75 90 ILE A N 1
ATOM 685 C CA . ILE A 1 90 ? 0.919 3.558 7.639 1.00 98.75 90 ILE A CA 1
ATOM 686 C C . ILE A 1 90 ? 0.288 4.797 8.283 1.00 98.75 90 ILE A C 1
ATOM 688 O O . ILE A 1 90 ? -0.897 4.774 8.603 1.00 98.75 90 ILE A O 1
ATOM 692 N N . SER A 1 91 ? 1.019 5.909 8.398 1.00 98.69 91 SER A N 1
ATOM 693 C CA . SER A 1 91 ? 0.450 7.169 8.891 1.00 98.69 91 SER A CA 1
ATOM 694 C C . SER A 1 91 ? -0.641 7.698 7.947 1.00 98.69 91 SER A C 1
ATOM 696 O O . SER A 1 91 ? -1.729 8.076 8.389 1.00 98.69 91 SER A O 1
ATOM 698 N N . ASN A 1 92 ? -0.422 7.619 6.627 1.00 98.75 92 ASN A N 1
ATOM 699 C CA . ASN A 1 92 ? -1.463 7.929 5.644 1.00 98.75 92 ASN A CA 1
ATOM 700 C C . ASN A 1 92 ? -2.670 6.982 5.755 1.00 98.75 92 ASN A C 1
ATOM 702 O O . ASN A 1 92 ? -3.806 7.452 5.720 1.00 98.75 92 ASN A O 1
ATOM 706 N N . ALA A 1 93 ? -2.441 5.676 5.922 1.00 98.81 93 ALA A N 1
ATOM 707 C CA . ALA A 1 93 ? -3.498 4.677 6.067 1.00 98.81 93 ALA A CA 1
ATOM 708 C C . ALA A 1 93 ? -4.365 4.927 7.315 1.00 98.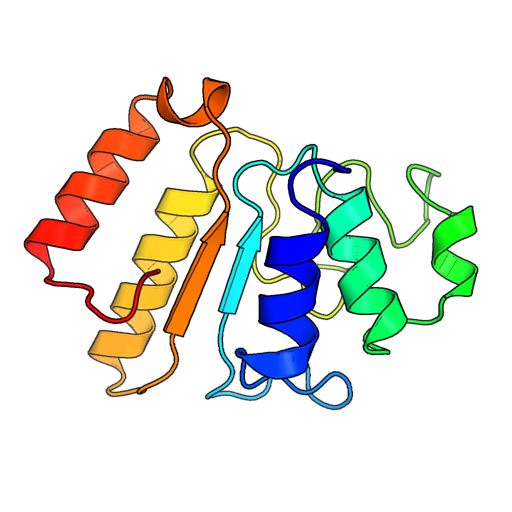81 93 ALA A C 1
ATOM 710 O O . ALA A 1 93 ? -5.592 4.872 7.233 1.00 98.81 93 ALA A O 1
ATOM 711 N N . VAL A 1 94 ? -3.751 5.298 8.444 1.00 98.88 94 VAL A N 1
ATOM 712 C CA . VAL A 1 94 ? -4.460 5.727 9.663 1.00 98.88 94 VAL A CA 1
ATOM 713 C C . VAL A 1 94 ? -5.343 6.944 9.387 1.00 98.88 94 VAL A C 1
ATOM 715 O O . VAL A 1 94 ? -6.512 6.954 9.772 1.00 98.88 94 VAL A O 1
ATOM 718 N N . GLY A 1 95 ? -4.823 7.947 8.673 1.00 98.75 95 GLY A N 1
ATOM 719 C CA . GLY A 1 95 ? -5.602 9.119 8.267 1.00 98.75 95 GLY A CA 1
ATOM 720 C C . GLY A 1 95 ? -6.797 8.765 7.374 1.00 98.75 95 GLY A C 1
ATOM 721 O O . GLY A 1 95 ? -7.898 9.273 7.588 1.00 98.75 95 GLY A O 1
ATOM 722 N N . MET A 1 96 ? -6.610 7.853 6.414 1.00 98.56 96 MET A N 1
ATOM 723 C CA . MET A 1 96 ? -7.692 7.350 5.560 1.00 98.56 96 MET A CA 1
ATOM 724 C C . MET A 1 96 ? -8.766 6.630 6.377 1.00 98.56 96 MET A C 1
ATOM 726 O O . MET A 1 96 ? -9.948 6.943 6.239 1.00 98.56 96 MET A O 1
ATOM 730 N N . ALA A 1 97 ? -8.367 5.713 7.260 1.00 98.75 97 ALA A N 1
ATOM 731 C CA . ALA A 1 97 ? -9.292 4.947 8.089 1.00 98.75 97 ALA A CA 1
ATOM 732 C C . ALA A 1 97 ? -10.096 5.859 9.029 1.00 98.75 97 ALA A C 1
ATOM 734 O O . ALA A 1 97 ? -11.314 5.708 9.149 1.00 98.75 97 ALA A O 1
ATOM 735 N N . LEU A 1 98 ? -9.439 6.857 9.630 1.00 98.69 98 LEU A N 1
ATOM 736 C CA . LEU A 1 98 ? -10.095 7.873 10.449 1.00 98.69 98 LEU A CA 1
ATOM 737 C C . LEU A 1 98 ? -11.107 8.694 9.635 1.00 98.69 98 LEU A C 1
ATOM 739 O O . LEU A 1 98 ? -12.235 8.887 10.085 1.00 98.69 98 LEU A O 1
ATOM 743 N N . GLY A 1 99 ? -10.737 9.137 8.430 1.00 98.38 99 GLY A N 1
ATOM 744 C CA . GLY A 1 99 ? -11.628 9.886 7.540 1.00 98.38 99 GLY A CA 1
ATOM 745 C C . GLY A 1 99 ? -12.870 9.091 7.121 1.00 98.38 99 GLY A C 1
ATOM 746 O O . GLY A 1 99 ? -13.984 9.620 7.170 1.00 98.38 99 GLY A O 1
ATOM 747 N N . LEU A 1 100 ? -12.703 7.810 6.776 1.00 98.12 100 LEU A N 1
ATOM 748 C CA . LEU A 1 100 ? -13.813 6.907 6.451 1.00 98.12 100 LEU A CA 1
ATOM 749 C C . LEU A 1 100 ? -14.749 6.718 7.649 1.00 98.12 100 LEU A C 1
ATOM 751 O O . LEU A 1 100 ? -15.963 6.859 7.506 1.00 98.12 100 LEU A O 1
ATOM 755 N N . LYS A 1 101 ? -14.185 6.507 8.844 1.00 97.69 101 LYS A N 1
ATOM 756 C CA . LYS A 1 101 ? -14.954 6.362 10.084 1.00 97.69 101 LYS A CA 1
ATOM 757 C C . LYS A 1 101 ? -15.772 7.614 10.405 1.00 97.69 101 LYS A C 1
ATOM 759 O O . LYS A 1 101 ? -16.953 7.505 10.717 1.00 97.69 101 LYS A O 1
ATOM 764 N N . LEU A 1 102 ? -15.173 8.801 10.290 1.00 98.00 102 LEU A N 1
ATOM 765 C CA . LEU A 1 102 ? -15.873 10.079 10.483 1.00 98.00 102 LEU A CA 1
ATOM 766 C C . LEU A 1 102 ? -16.980 10.309 9.447 1.00 98.00 102 LEU A C 1
ATOM 768 O O . LEU A 1 102 ? -17.958 10.996 9.731 1.00 98.00 102 LEU A O 1
ATOM 772 N N . SER A 1 103 ? -16.835 9.717 8.263 1.00 97.12 103 SER A N 1
ATOM 773 C CA . SER A 1 103 ? -17.813 9.799 7.178 1.00 97.12 103 SER A CA 1
ATOM 774 C C . SER A 1 103 ? -18.872 8.691 7.228 1.00 97.12 103 SER A C 1
ATOM 776 O O . SER A 1 103 ? -19.665 8.588 6.297 1.00 97.12 103 SER A O 1
ATOM 778 N N . ASN A 1 104 ? -18.890 7.859 8.280 1.00 96.19 104 ASN A N 1
ATOM 779 C CA . ASN A 1 104 ? -19.743 6.670 8.404 1.00 96.19 104 ASN A CA 1
ATOM 780 C C . ASN A 1 104 ? -19.659 5.725 7.188 1.00 96.19 104 ASN A C 1
ATOM 782 O O . ASN A 1 104 ? -20.658 5.129 6.791 1.00 96.19 104 ASN A O 1
ATOM 786 N N . GLN A 1 105 ? -18.477 5.606 6.578 1.00 95.38 105 GLN A N 1
ATOM 787 C CA . GLN A 1 105 ? -18.230 4.636 5.513 1.00 95.38 105 GLN A CA 1
ATOM 788 C C . GLN A 1 105 ? -17.709 3.330 6.110 1.00 95.38 105 GLN A C 1
ATOM 790 O O . GLN A 1 105 ? -16.810 3.336 6.950 1.00 95.38 105 GLN A O 1
ATOM 795 N N . GLU A 1 106 ? -18.262 2.211 5.645 1.00 94.38 106 GLU A N 1
ATOM 796 C CA . GLU A 1 106 ? -17.888 0.866 6.103 1.00 94.38 106 GLU A CA 1
ATOM 797 C C . GLU A 1 106 ? -16.630 0.315 5.412 1.00 94.38 106 GLU A C 1
ATOM 799 O O . GLU A 1 106 ? -16.146 -0.755 5.779 1.00 94.38 106 GLU A O 1
ATOM 804 N N . SER A 1 107 ? -16.081 1.046 4.435 1.00 98.00 107 SER A N 1
ATOM 805 C CA . SER A 1 107 ? -14.871 0.663 3.706 1.00 98.00 107 SER A CA 1
ATOM 806 C C . SER A 1 107 ? -13.674 0.480 4.639 1.00 98.00 107 SER A C 1
ATOM 808 O O . SER A 1 107 ? -13.478 1.225 5.609 1.00 98.00 107 SER A O 1
ATOM 810 N N . LYS A 1 108 ? -12.830 -0.488 4.294 1.00 98.56 108 LYS A N 1
ATOM 811 C CA . LYS A 1 108 ? -11.595 -0.801 5.005 1.00 98.56 108 LYS A CA 1
ATOM 812 C C . LYS A 1 108 ? -10.386 -0.154 4.336 1.00 98.56 108 LYS A C 1
ATOM 814 O O . LYS A 1 108 ? -10.363 0.128 3.136 1.00 98.56 108 LYS A O 1
ATOM 819 N N . VAL A 1 109 ? -9.349 0.055 5.136 1.00 98.88 109 VAL A N 1
ATOM 820 C CA . VAL A 1 109 ? -8.018 0.451 4.678 1.00 98.88 109 VAL A CA 1
ATOM 821 C C . VAL A 1 109 ? -7.056 -0.665 5.032 1.00 98.88 109 VAL A C 1
ATOM 823 O O . VAL A 1 109 ? -6.858 -0.945 6.207 1.00 98.88 109 VAL A O 1
ATOM 826 N N . TYR A 1 110 ? -6.451 -1.275 4.022 1.00 98.88 110 TYR A N 1
ATOM 827 C CA . TYR A 1 110 ? -5.429 -2.300 4.182 1.00 98.88 110 TYR A CA 1
ATOM 828 C C . TYR A 1 110 ? -4.046 -1.665 4.026 1.00 98.88 110 TYR A C 1
ATOM 830 O O . TYR A 1 110 ? -3.799 -0.955 3.047 1.00 98.88 110 TYR A O 1
ATOM 838 N N . CYS A 1 111 ? -3.130 -1.912 4.960 1.00 98.81 111 CYS A N 1
ATOM 839 C CA . CYS A 1 111 ? -1.773 -1.374 4.909 1.00 98.81 111 CYS A CA 1
ATOM 840 C C . CYS A 1 111 ? -0.725 -2.481 5.039 1.00 98.81 111 CYS A C 1
ATOM 842 O O . CYS A 1 111 ? -0.641 -3.166 6.053 1.00 98.81 111 CYS A O 1
ATOM 844 N N . LEU A 1 112 ? 0.131 -2.633 4.027 1.00 98.75 112 LEU A N 1
ATOM 845 C CA . LEU A 1 112 ? 1.216 -3.611 4.066 1.00 98.75 112 LEU A CA 1
ATOM 846 C C . LEU A 1 112 ? 2.536 -2.951 4.479 1.00 98.75 112 LEU A C 1
ATOM 848 O O . LEU A 1 112 ? 3.053 -2.084 3.765 1.00 98.75 112 LEU A O 1
ATOM 852 N N . LEU A 1 113 ? 3.106 -3.417 5.593 1.00 98.75 113 LEU A N 1
ATOM 853 C CA . LEU A 1 113 ? 4.380 -2.945 6.142 1.00 98.75 113 LEU A CA 1
ATOM 854 C C . LEU A 1 113 ? 5.513 -3.967 5.965 1.00 98.75 113 LEU A C 1
ATOM 856 O O . LEU A 1 113 ? 5.291 -5.163 5.761 1.00 98.75 113 LEU A O 1
ATOM 860 N N . GLY A 1 114 ? 6.753 -3.480 6.020 1.00 98.38 114 GLY A N 1
ATOM 861 C CA . GLY A 1 114 ? 7.965 -4.295 6.160 1.00 98.38 114 GLY A CA 1
ATOM 862 C C . GLY A 1 114 ? 8.467 -4.388 7.605 1.00 98.38 114 GLY A C 1
ATOM 863 O O . GLY A 1 114 ? 8.181 -3.537 8.435 1.00 98.38 114 GLY A O 1
ATOM 864 N N . ASP A 1 115 ? 9.290 -5.388 7.899 1.00 97.81 115 ASP A N 1
ATOM 865 C CA . ASP A 1 115 ? 9.944 -5.574 9.204 1.00 97.81 115 ASP A CA 1
ATOM 866 C C . ASP A 1 115 ? 11.044 -4.534 9.489 1.00 97.81 115 ASP A C 1
ATOM 868 O O . ASP A 1 115 ? 11.156 -4.021 10.599 1.00 97.81 115 ASP A O 1
ATOM 872 N N . GLY A 1 116 ? 11.832 -4.161 8.481 1.00 97.25 116 GLY A N 1
ATOM 873 C CA . GLY A 1 116 ? 12.753 -3.028 8.589 1.00 97.25 116 GLY A CA 1
ATOM 874 C C . GLY A 1 116 ? 12.014 -1.696 8.740 1.00 97.25 116 GLY A C 1
ATOM 875 O O . GLY A 1 116 ? 12.508 -0.777 9.375 1.00 97.25 116 GLY A O 1
ATOM 876 N N . GLU A 1 117 ? 10.800 -1.601 8.196 1.00 98.19 117 GLU A N 1
ATOM 877 C CA . GLU A 1 117 ? 9.978 -0.393 8.260 1.00 98.19 117 GLU A CA 1
ATOM 878 C C . GLU A 1 117 ? 9.385 -0.141 9.648 1.00 98.19 117 GLU A C 1
ATOM 880 O O . GLU A 1 117 ? 9.342 1.008 10.073 1.00 98.19 117 GLU A O 1
ATOM 885 N N . ILE A 1 118 ? 8.977 -1.178 10.387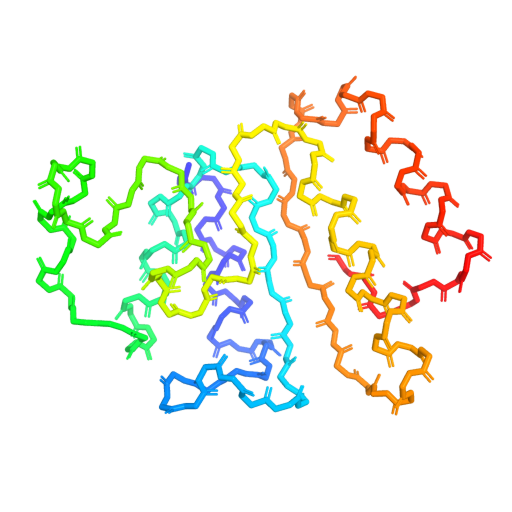 1.00 98.38 118 ILE A N 1
ATOM 886 C CA . ILE A 1 118 ? 8.429 -1.010 11.748 1.00 98.38 118 ILE A CA 1
ATOM 887 C C . ILE A 1 118 ? 9.459 -0.502 12.777 1.00 98.38 118 ILE A C 1
ATOM 889 O O . ILE A 1 118 ? 9.124 -0.280 13.939 1.00 98.38 118 ILE A O 1
ATOM 893 N N . GLN A 1 119 ? 10.712 -0.306 12.365 1.00 98.50 119 GLN A N 1
ATOM 894 C CA . GLN A 1 119 ? 11.748 0.344 13.167 1.00 98.50 119 GLN A CA 1
ATOM 895 C C . GLN A 1 119 ? 11.624 1.876 13.138 1.00 98.50 119 GLN A C 1
ATOM 897 O O . GLN A 1 119 ? 12.157 2.545 14.021 1.00 98.50 119 GLN A O 1
ATOM 902 N N . GLU A 1 120 ? 10.899 2.436 12.166 1.00 98.62 120 GLU A N 1
ATOM 903 C CA . GLU A 1 120 ? 10.634 3.871 12.084 1.00 98.62 120 GLU A CA 1
ATOM 904 C C . GLU A 1 120 ? 9.678 4.317 13.198 1.00 98.62 120 GLU A C 1
ATOM 906 O O . GLU A 1 120 ? 8.599 3.749 13.387 1.00 98.62 120 GLU A O 1
ATOM 911 N N . GLY A 1 121 ? 10.038 5.391 13.909 1.00 98.62 121 GLY A N 1
ATOM 912 C CA . GLY A 1 121 ? 9.238 5.931 15.018 1.00 98.62 121 GLY A CA 1
ATOM 913 C C . GLY A 1 121 ? 7.801 6.279 14.615 1.00 98.62 121 GLY A C 1
ATOM 914 O O . GLY A 1 121 ? 6.861 6.037 15.372 1.00 98.62 121 GLY A O 1
ATOM 915 N N . LEU A 1 122 ? 7.620 6.745 13.375 1.00 98.06 122 LEU A N 1
ATOM 916 C CA . LEU A 1 122 ? 6.319 7.121 12.824 1.00 98.06 122 LEU A CA 1
ATOM 917 C C . LEU A 1 122 ? 5.318 5.952 12.792 1.00 98.06 122 LEU A C 1
ATOM 919 O O . LEU A 1 122 ? 4.115 6.169 12.928 1.00 98.06 122 LEU A O 1
ATOM 923 N N . VAL A 1 123 ? 5.794 4.707 12.669 1.00 98.81 123 VAL A N 1
ATOM 924 C CA . VAL A 1 123 ? 4.932 3.516 12.727 1.00 98.81 123 VAL A CA 1
ATOM 925 C C . VAL A 1 123 ? 4.295 3.372 14.108 1.00 98.81 123 VAL A C 1
ATOM 927 O O . VAL A 1 123 ? 3.108 3.058 14.217 1.00 98.81 123 VAL A O 1
ATOM 930 N N . TRP A 1 124 ? 5.055 3.640 15.169 1.00 98.81 124 TRP A N 1
ATOM 931 C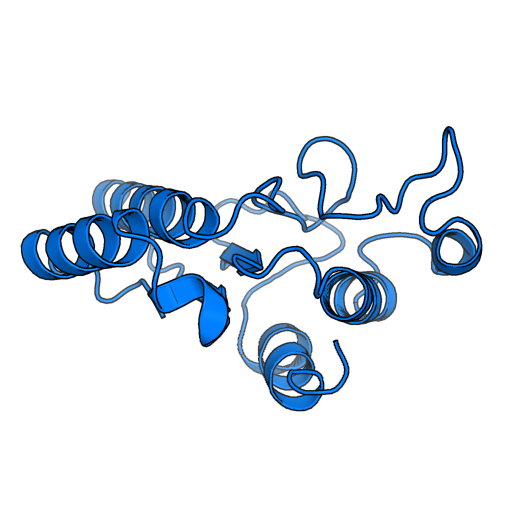 CA . TRP A 1 124 ? 4.577 3.553 16.549 1.00 98.81 124 TRP A CA 1
ATOM 932 C C . TRP A 1 124 ? 3.600 4.679 16.887 1.00 98.81 124 TRP A C 1
ATOM 934 O O . TRP A 1 124 ? 2.575 4.426 17.521 1.00 98.81 124 TRP A O 1
ATOM 944 N N . GLU A 1 125 ? 3.861 5.894 16.403 1.00 98.88 125 GLU A N 1
ATOM 945 C CA . GLU A 1 125 ? 2.928 7.021 16.514 1.00 98.88 125 GLU A CA 1
ATOM 946 C C . GLU A 1 125 ? 1.596 6.718 15.811 1.00 98.88 125 GLU A C 1
ATOM 948 O O . GLU A 1 125 ? 0.524 6.852 16.409 1.00 98.88 125 GLU A O 1
ATOM 953 N N . ALA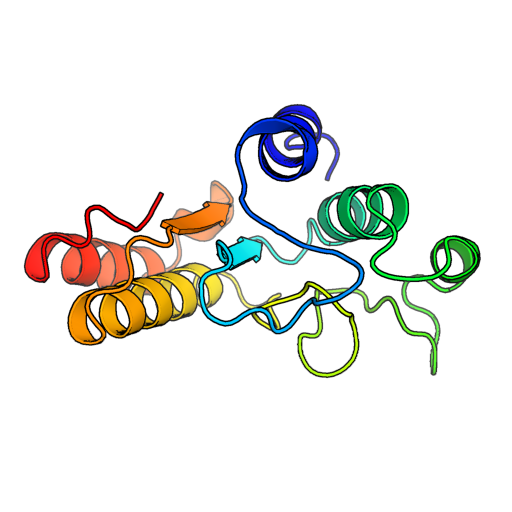 A 1 126 ? 1.656 6.238 14.563 1.00 98.81 126 ALA A N 1
ATOM 954 C CA . ALA A 1 126 ? 0.480 5.859 13.784 1.00 98.81 126 ALA A CA 1
ATOM 955 C C . ALA A 1 126 ? -0.315 4.732 14.467 1.00 98.81 126 ALA A C 1
ATOM 957 O O . ALA A 1 126 ? -1.536 4.824 14.593 1.00 98.81 126 ALA A O 1
ATOM 958 N N . SER A 1 127 ? 0.371 3.707 14.980 1.00 98.69 127 SER A N 1
ATOM 959 C CA . SER A 1 127 ? -0.257 2.578 15.679 1.00 98.69 127 SER A CA 1
ATOM 960 C C . SER A 1 127 ? -0.950 3.012 16.976 1.00 98.69 127 SER A C 1
ATOM 962 O O . SER A 1 127 ? -2.083 2.608 17.248 1.00 98.69 127 SER A O 1
ATOM 964 N N . MET A 1 128 ? -0.311 3.887 17.760 1.00 98.81 128 MET A N 1
ATOM 965 C CA . MET A 1 128 ? -0.898 4.458 18.976 1.00 98.81 128 MET A CA 1
ATOM 966 C C . MET A 1 128 ? -2.143 5.300 18.655 1.00 98.81 128 MET A C 1
ATOM 968 O O . MET A 1 128 ? -3.164 5.186 19.337 1.00 98.81 128 MET A O 1
ATOM 972 N N . CYS A 1 129 ? -2.085 6.097 17.586 1.00 98.81 129 CYS A N 1
ATOM 973 C CA . CYS A 1 129 ? -3.209 6.889 17.092 1.00 98.81 129 CYS A CA 1
ATOM 974 C C . CYS A 1 129 ? -4.384 5.999 16.647 1.00 98.81 129 CYS A C 1
ATOM 976 O O . CYS A 1 129 ? -5.524 6.220 17.064 1.00 98.81 129 CYS A O 1
ATOM 978 N N . ALA A 1 130 ? -4.115 4.943 15.872 1.00 98.81 130 ALA A N 1
ATOM 979 C CA . ALA A 1 130 ? -5.132 3.998 15.415 1.00 98.81 130 ALA A CA 1
ATOM 980 C C . ALA A 1 130 ? -5.887 3.347 16.584 1.00 98.81 130 ALA A C 1
ATOM 982 O O . ALA A 1 130 ? -7.120 3.270 16.570 1.00 98.81 130 ALA A O 1
ATOM 983 N N . ALA A 1 131 ? -5.154 2.939 17.626 1.00 98.81 131 ALA A N 1
ATOM 984 C CA . ALA A 1 131 ? -5.734 2.381 18.841 1.00 98.81 131 ALA A CA 1
ATOM 985 C C . ALA A 1 131 ? -6.572 3.419 19.607 1.00 98.81 131 ALA A C 1
ATOM 987 O O . ALA A 1 131 ? -7.708 3.129 19.988 1.00 98.81 131 ALA A O 1
ATOM 988 N N . HIS A 1 132 ? -6.054 4.641 19.781 1.00 98.81 132 HIS A N 1
ATOM 989 C CA . HIS A 1 132 ? -6.757 5.731 20.466 1.00 98.81 132 HIS A CA 1
ATOM 990 C C . HIS A 1 132 ? -8.126 6.024 19.832 1.00 98.81 132 HIS A C 1
ATOM 992 O O . HIS A 1 132 ? -9.138 6.096 20.532 1.00 98.81 132 HIS A O 1
ATOM 998 N N . TYR A 1 133 ? -8.180 6.112 18.500 1.00 98.69 133 TYR A N 1
ATOM 999 C CA . TYR A 1 133 ? -9.418 6.362 17.755 1.00 98.69 133 TYR A CA 1
ATOM 1000 C C . TYR A 1 133 ? -10.252 5.102 17.478 1.00 98.69 133 TYR A C 1
ATOM 1002 O O . TYR A 1 133 ? -11.323 5.191 16.862 1.00 98.69 133 TYR A O 1
ATOM 1010 N N . LYS A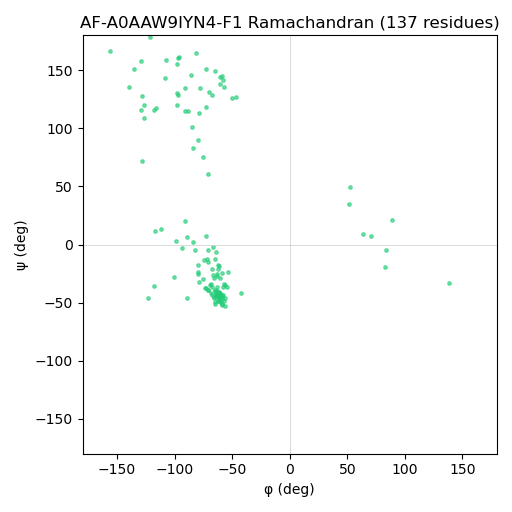 1 134 ? -9.815 3.930 17.960 1.00 98.44 134 LYS A N 1
ATOM 1011 C CA . LYS A 1 134 ? -10.482 2.632 17.771 1.00 98.44 134 LYS A CA 1
ATOM 1012 C C . LYS A 1 134 ? -10.772 2.361 16.290 1.00 98.44 134 LYS A C 1
ATOM 1014 O O . LYS A 1 134 ? -11.923 2.107 15.926 1.00 98.44 134 LYS A O 1
ATOM 1019 N N . LEU A 1 135 ? -9.774 2.526 15.423 1.00 98.69 135 LEU A N 1
ATOM 1020 C CA . LEU A 1 135 ? -9.920 2.373 13.971 1.00 98.69 135 LEU A CA 1
ATOM 1021 C C . LEU A 1 135 ? -10.011 0.890 13.581 1.00 98.69 135 LEU A C 1
ATOM 1023 O O . LEU A 1 135 ? -9.066 0.306 13.071 1.00 98.69 135 LEU A O 1
ATOM 1027 N N . ASN A 1 136 ? -11.165 0.273 13.832 1.00 98.19 136 ASN A N 1
ATOM 1028 C CA . ASN A 1 136 ? -11.450 -1.128 13.503 1.00 98.19 136 ASN A CA 1
ATOM 1029 C C . ASN A 1 136 ? -11.608 -1.394 11.993 1.00 98.19 136 ASN A C 1
ATOM 1031 O O . ASN A 1 136 ? -11.810 -2.536 11.594 1.00 98.19 136 ASN A O 1
ATOM 1035 N N . ASN A 1 137 ? -11.561 -0.342 11.174 1.00 98.62 137 ASN A N 1
ATOM 1036 C CA . ASN A 1 137 ? -11.563 -0.388 9.715 1.00 98.62 137 ASN A CA 1
ATOM 1037 C C . ASN A 1 137 ? -10.152 -0.262 9.104 1.00 98.62 137 ASN A C 1
ATOM 1039 O O . ASN A 1 137 ? -10.036 -0.212 7.883 1.00 98.62 137 ASN A O 1
ATOM 1043 N N . LEU A 1 138 ? -9.095 -0.197 9.922 1.00 98.81 138 LEU A N 1
ATOM 1044 C CA . LEU A 1 138 ? -7.703 -0.320 9.483 1.00 98.81 138 LEU A CA 1
ATOM 1045 C C . LEU A 1 138 ? -7.233 -1.765 9.696 1.00 98.81 138 LEU A C 1
ATOM 1047 O O . LEU A 1 138 ? -7.380 -2.292 10.801 1.00 98.81 138 LEU A O 1
ATOM 1051 N N . VAL A 1 139 ? -6.675 -2.376 8.650 1.00 98.19 139 VAL A N 1
ATOM 1052 C CA . VAL A 1 139 ? -6.153 -3.752 8.628 1.00 98.19 139 VAL A CA 1
ATOM 1053 C C . VAL A 1 139 ? -4.686 -3.757 8.226 1.00 98.19 139 VAL A C 1
ATOM 1055 O O . VAL A 1 139 ? -4.347 -3.126 7.196 1.00 98.19 139 VAL A O 1
#